Protein AF-A0A2E1ATF4-F1 (afdb_monomer_lite)

Radius of gyration: 20.18 Å; chains: 1; bounding box: 51×30×56 Å

pLDDT: mean 86.56, std 14.74, range [35.69, 98.69]

Sequence (133 aa):
METTNVKNVFLLGASLEVLHQESLEWLDIVEFWKDEVVFFKKLLGKKQPSDEDREMYANLVSTLGDISMELLNELEEDIRQHERLLAKLMKEDKGVSDGEYRESHQRLKNRIEKINSSLKAFKKQLFSFVKSL

Structure (mmCIF, N/CA/C/O backbone):
data_AF-A0A2E1ATF4-F1
#
_entry.id   AF-A0A2E1ATF4-F1
#
loop_
_atom_site.group_PDB
_atom_site.id
_atom_site.type_symbol
_atom_site.label_atom_id
_atom_site.label_alt_id
_atom_site.label_comp_id
_atom_site.label_asym_id
_atom_site.label_entity_id
_atom_site.label_seq_id
_atom_site.pdbx_PDB_ins_code
_atom_site.Cartn_x
_atom_site.Cartn_y
_atom_site.Cartn_z
_atom_site.occupancy
_atom_site.B_iso_or_equiv
_atom_site.auth_seq_id
_atom_site.auth_comp_id
_atom_site.auth_asym_id
_atom_site.auth_atom_id
_atom_site.pdbx_PDB_model_num
ATOM 1 N N . MET A 1 1 ? 27.611 -20.946 -24.507 1.00 35.69 1 MET A N 1
ATOM 2 C CA . MET A 1 1 ? 27.680 -20.537 -23.090 1.00 35.69 1 MET A CA 1
ATOM 3 C C . MET A 1 1 ? 28.190 -19.110 -23.071 1.00 35.69 1 MET A C 1
ATOM 5 O O . MET A 1 1 ? 29.393 -18.905 -23.133 1.00 35.69 1 MET A O 1
ATOM 9 N N . GLU A 1 2 ? 27.286 -18.134 -23.117 1.00 40.88 2 GLU A N 1
ATOM 10 C CA . GLU A 1 2 ? 27.659 -16.729 -22.953 1.00 40.88 2 GLU A CA 1
ATOM 11 C C . GLU A 1 2 ? 27.788 -16.442 -21.463 1.00 40.88 2 GLU A C 1
ATOM 13 O O . GLU A 1 2 ? 26.852 -16.616 -20.687 1.00 40.88 2 GLU A O 1
ATOM 18 N N . THR A 1 3 ? 28.994 -16.070 -21.056 1.00 42.06 3 THR A N 1
ATOM 19 C CA . THR A 1 3 ? 29.287 -15.602 -19.709 1.00 42.06 3 THR A CA 1
ATOM 20 C C . THR A 1 3 ? 28.627 -14.241 -19.527 1.00 42.06 3 THR A C 1
ATOM 22 O O . THR A 1 3 ? 29.164 -13.228 -19.981 1.00 42.06 3 THR A O 1
ATOM 25 N N . THR A 1 4 ? 27.463 -14.203 -18.882 1.00 46.97 4 THR A N 1
ATOM 26 C CA . THR A 1 4 ? 26.828 -12.957 -18.446 1.00 46.97 4 THR A CA 1
ATOM 27 C C . THR A 1 4 ? 27.840 -12.189 -17.598 1.00 46.97 4 THR A C 1
ATOM 29 O O . THR A 1 4 ? 28.304 -12.666 -16.562 1.00 46.97 4 THR A O 1
ATOM 32 N N . ASN A 1 5 ? 28.272 -11.032 -18.096 1.00 49.09 5 ASN A N 1
ATOM 33 C CA . ASN A 1 5 ? 29.345 -10.245 -17.507 1.00 49.09 5 ASN A CA 1
ATOM 34 C C . ASN A 1 5 ? 28.917 -9.739 -16.120 1.00 49.09 5 ASN A C 1
ATOM 36 O O . ASN A 1 5 ? 28.164 -8.773 -16.001 1.00 49.09 5 ASN A O 1
ATOM 40 N N . VAL A 1 6 ? 29.417 -10.399 -15.074 1.00 51.91 6 VAL A N 1
ATOM 41 C CA . VAL A 1 6 ? 29.121 -10.141 -13.653 1.00 51.91 6 VAL A CA 1
ATOM 42 C C . VAL A 1 6 ? 29.341 -8.668 -13.265 1.00 51.91 6 VAL A C 1
ATOM 44 O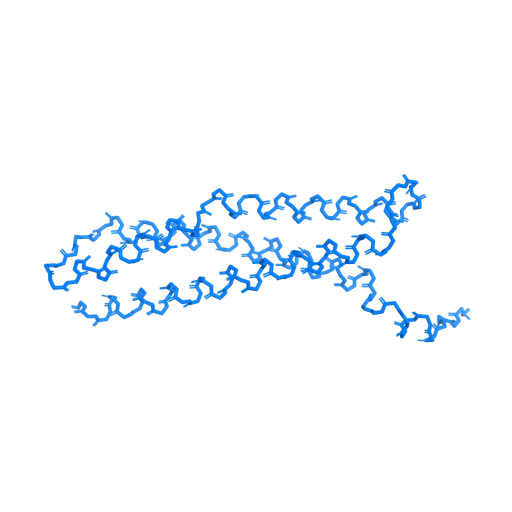 O . VAL A 1 6 ? 28.685 -8.163 -12.357 1.00 51.91 6 VAL A O 1
ATOM 47 N N . LYS A 1 7 ? 30.201 -7.934 -13.990 1.00 42.97 7 LYS A N 1
ATOM 48 C CA . LYS A 1 7 ? 30.430 -6.498 -13.759 1.00 42.97 7 LYS A CA 1
ATOM 49 C C . LYS A 1 7 ? 29.243 -5.612 -14.156 1.00 42.97 7 LYS A C 1
ATOM 51 O O . LYS A 1 7 ? 29.042 -4.591 -13.510 1.00 42.97 7 LYS A O 1
ATOM 56 N N . ASN A 1 8 ? 28.440 -5.994 -15.153 1.00 47.28 8 ASN A N 1
ATOM 57 C CA . ASN A 1 8 ? 27.255 -5.217 -15.547 1.00 47.28 8 ASN A CA 1
ATOM 58 C C . ASN A 1 8 ? 26.107 -5.377 -14.542 1.00 47.28 8 ASN A C 1
ATOM 60 O O . ASN A 1 8 ? 25.416 -4.406 -14.251 1.00 47.28 8 ASN A O 1
ATOM 64 N N . VAL A 1 9 ? 25.957 -6.567 -13.948 1.00 45.97 9 VAL A N 1
ATOM 65 C CA . VAL A 1 9 ? 24.988 -6.819 -12.864 1.00 45.97 9 VAL A CA 1
ATOM 66 C C . VAL A 1 9 ? 25.313 -5.965 -11.633 1.00 45.97 9 VAL A C 1
ATOM 68 O O . VAL A 1 9 ? 24.420 -5.410 -11.007 1.00 45.97 9 VAL A O 1
ATOM 71 N N . PHE A 1 10 ? 26.600 -5.783 -11.324 1.00 47.16 10 PHE A 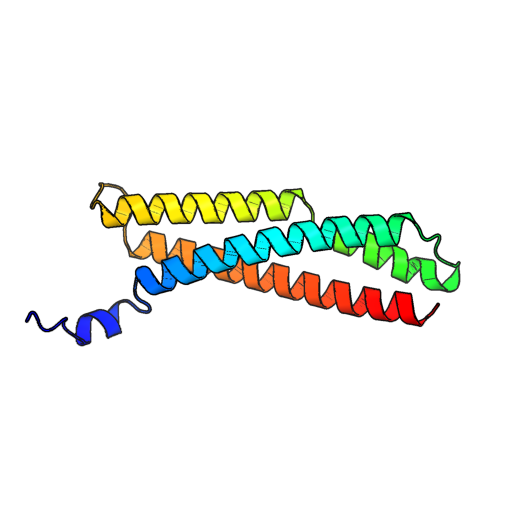N 1
ATOM 72 C CA . PHE A 1 10 ? 27.037 -4.953 -10.197 1.00 47.16 10 PHE A CA 1
ATOM 73 C C . PHE A 1 10 ? 26.870 -3.438 -10.410 1.00 47.16 10 PHE A C 1
ATOM 75 O O . PHE A 1 10 ? 26.842 -2.702 -9.427 1.00 47.16 10 PHE A O 1
ATOM 82 N N . LEU A 1 11 ? 26.761 -2.960 -11.655 1.00 54.56 11 LEU A N 1
ATOM 83 C CA . LEU A 1 11 ? 26.635 -1.528 -11.969 1.00 54.56 11 LEU A CA 1
ATOM 84 C C . LEU A 1 11 ? 25.177 -1.048 -12.086 1.00 54.56 11 LEU A C 1
ATOM 86 O O . LEU A 1 11 ? 24.931 0.143 -11.929 1.00 54.56 11 LEU A O 1
ATOM 90 N N . LEU A 1 12 ? 24.221 -1.951 -12.340 1.00 60.12 12 LEU A N 1
ATOM 91 C CA . LEU A 1 12 ? 22.808 -1.617 -12.592 1.00 60.12 12 LEU A CA 1
ATOM 92 C C . LEU A 1 12 ? 21.888 -1.789 -11.364 1.00 60.12 12 LEU A C 1
ATOM 94 O O . LEU A 1 12 ? 20.726 -1.395 -11.413 1.00 60.12 12 LEU A O 1
ATOM 98 N N . GLY A 1 13 ? 22.378 -2.341 -10.249 1.00 70.12 13 GLY A N 1
ATOM 99 C CA . GLY A 1 13 ? 21.527 -2.729 -9.114 1.00 70.12 13 GLY A CA 1
ATOM 100 C C . GLY A 1 13 ? 20.790 -4.052 -9.375 1.00 70.12 13 GLY A C 1
ATOM 101 O O . GLY A 1 13 ? 21.291 -4.904 -10.103 1.00 70.12 13 GLY A O 1
ATOM 102 N N . ALA A 1 14 ? 19.614 -4.265 -8.769 1.00 82.88 14 ALA A N 1
ATOM 103 C CA . ALA A 1 14 ? 18.829 -5.494 -8.974 1.00 82.88 14 ALA A CA 1
ATOM 104 C C . ALA A 1 14 ? 18.450 -5.702 -10.458 1.00 82.88 14 ALA A C 1
ATOM 106 O O . ALA A 1 14 ? 18.247 -4.732 -11.194 1.00 82.88 14 ALA A O 1
ATOM 107 N N . SER A 1 15 ? 18.345 -6.953 -10.922 1.00 89.50 15 SER A N 1
ATOM 108 C CA . SER A 1 15 ? 17.921 -7.237 -12.302 1.00 89.50 15 SER A CA 1
ATOM 109 C C . SER A 1 15 ? 16.461 -6.828 -12.532 1.00 89.50 15 SER A C 1
ATOM 111 O O . SER A 1 15 ? 15.669 -6.804 -11.593 1.00 89.50 15 SER A O 1
ATOM 113 N N . LEU A 1 16 ? 16.086 -6.538 -13.785 1.00 90.12 16 LEU A N 1
ATOM 114 C CA . LEU A 1 16 ? 14.693 -6.218 -14.135 1.00 90.12 16 LEU A CA 1
ATOM 115 C C . LEU A 1 16 ? 13.716 -7.336 -13.743 1.00 90.12 16 LEU A C 1
ATOM 117 O O . LEU A 1 16 ? 12.591 -7.048 -13.369 1.00 90.12 16 LEU A O 1
ATOM 121 N N . GLU A 1 17 ? 14.156 -8.594 -13.770 1.00 90.88 17 GLU A N 1
ATOM 122 C CA . GLU A 1 17 ? 13.352 -9.740 -13.335 1.00 90.88 17 GLU A CA 1
ATOM 123 C C . GLU A 1 17 ? 13.097 -9.747 -11.821 1.00 90.88 17 GLU A C 1
ATOM 125 O O . GLU A 1 17 ? 11.994 -10.059 -11.385 1.00 90.88 17 GLU A O 1
ATOM 130 N N . VAL A 1 18 ? 14.078 -9.334 -11.011 1.00 93.75 18 VAL A N 1
ATOM 131 C CA . VAL A 1 18 ? 13.870 -9.159 -9.564 1.00 93.75 18 VAL A CA 1
ATOM 132 C C . VAL A 1 18 ? 12.882 -8.024 -9.298 1.00 93.75 18 VAL A C 1
ATOM 134 O O . VAL A 1 18 ? 11.994 -8.178 -8.467 1.00 93.75 18 VAL A O 1
ATOM 137 N N . LEU A 1 19 ? 13.005 -6.908 -10.023 1.00 95.00 19 LEU A N 1
ATOM 138 C CA . LEU A 1 19 ? 12.083 -5.775 -9.889 1.00 95.00 19 LEU A CA 1
ATOM 139 C C . LEU A 1 19 ? 10.660 -6.135 -10.348 1.00 95.00 19 LEU A C 1
ATOM 141 O O . LEU A 1 19 ? 9.696 -5.752 -9.697 1.00 95.00 19 LEU A O 1
ATOM 145 N N . HIS A 1 20 ? 10.531 -6.916 -11.421 1.00 95.69 20 HIS A N 1
ATOM 146 C CA . HIS A 1 20 ? 9.260 -7.476 -11.881 1.00 95.69 20 HIS A CA 1
ATOM 147 C C . HIS A 1 20 ? 8.602 -8.361 -10.820 1.00 95.69 20 HIS A C 1
ATOM 149 O O . HIS A 1 20 ? 7.414 -8.245 -10.538 1.00 95.69 20 HIS A O 1
ATOM 155 N N . GLN A 1 21 ? 9.373 -9.257 -10.205 1.00 97.25 21 GLN A N 1
ATOM 156 C CA . GLN A 1 21 ? 8.830 -10.129 -9.173 1.00 97.25 21 GLN A CA 1
ATOM 157 C C . GLN A 1 21 ? 8.357 -9.322 -7.953 1.00 97.25 21 GLN A C 1
ATOM 159 O O . GLN A 1 21 ? 7.282 -9.590 -7.422 1.00 97.25 21 GLN A O 1
ATOM 164 N N . GLU A 1 22 ? 9.115 -8.298 -7.553 1.00 97.88 22 GLU A N 1
ATOM 165 C CA . GLU A 1 22 ? 8.755 -7.415 -6.437 1.00 97.88 22 GLU A CA 1
ATOM 166 C C . GLU A 1 22 ? 7.456 -6.629 -6.716 1.00 97.88 22 GLU A C 1
ATOM 168 O O . GLU A 1 22 ? 6.601 -6.510 -5.837 1.00 97.88 22 GLU A O 1
ATOM 173 N N . SER A 1 23 ? 7.244 -6.137 -7.941 1.00 97.81 23 SER A N 1
ATOM 174 C CA . SER A 1 23 ? 6.009 -5.427 -8.302 1.00 97.81 23 SER A CA 1
ATOM 175 C C . SER A 1 23 ? 4.784 -6.344 -8.380 1.00 97.81 23 SER A C 1
ATOM 177 O O . SER A 1 23 ? 3.689 -5.910 -8.013 1.00 97.81 23 SER A O 1
ATOM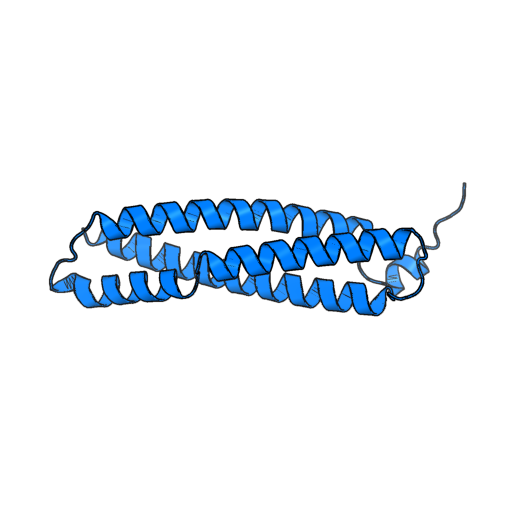 179 N N . LEU A 1 24 ? 4.944 -7.607 -8.788 1.00 98.00 24 LEU A N 1
ATOM 180 C CA . LEU A 1 24 ? 3.871 -8.605 -8.708 1.00 98.00 24 LEU A CA 1
ATOM 181 C C . LEU A 1 24 ? 3.482 -8.895 -7.255 1.00 98.00 24 LEU A C 1
ATOM 183 O O . LEU A 1 24 ? 2.297 -8.883 -6.928 1.00 98.00 24 LEU A O 1
ATOM 187 N N . GLU A 1 25 ? 4.462 -9.064 -6.367 1.00 98.38 25 GLU A N 1
ATOM 188 C CA . GLU A 1 25 ? 4.203 -9.237 -4.932 1.00 98.38 25 GLU A CA 1
ATOM 189 C C . GLU A 1 25 ? 3.461 -8.032 -4.338 1.00 98.38 25 GLU A C 1
ATOM 191 O O . GLU A 1 25 ? 2.587 -8.187 -3.482 1.00 98.38 25 GLU A O 1
ATOM 196 N N . TRP A 1 26 ? 3.761 -6.814 -4.798 1.00 98.69 26 TRP A N 1
ATOM 197 C CA . TRP A 1 26 ? 3.028 -5.628 -4.362 1.00 98.69 26 TRP A CA 1
ATOM 198 C C . TRP A 1 26 ? 1.559 -5.639 -4.784 1.00 98.69 26 TRP A C 1
ATOM 200 O O . TRP A 1 26 ? 0.735 -5.142 -4.018 1.00 98.69 26 TRP A O 1
ATOM 210 N N . LEU A 1 27 ? 1.209 -6.197 -5.948 1.00 98.56 27 LEU A N 1
ATOM 211 C CA . LEU A 1 27 ? -0.196 -6.331 -6.354 1.00 98.56 27 LEU A CA 1
ATOM 212 C C . LEU A 1 27 ? -0.960 -7.241 -5.388 1.00 98.56 27 LEU A C 1
ATOM 214 O O . LEU A 1 27 ? -2.020 -6.842 -4.905 1.00 98.56 27 LEU A O 1
ATOM 218 N N . ASP A 1 28 ? -0.385 -8.392 -5.039 1.00 98.31 28 ASP A N 1
ATOM 219 C CA . ASP A 1 28 ? -0.983 -9.336 -4.086 1.00 98.31 28 ASP A CA 1
ATOM 220 C C . ASP A 1 28 ? -1.141 -8.699 -2.693 1.00 98.31 28 ASP A C 1
ATOM 222 O O . ASP A 1 28 ? -2.177 -8.819 -2.032 1.00 98.31 28 ASP A O 1
ATOM 226 N N . ILE A 1 29 ? -0.120 -7.964 -2.243 1.00 98.00 29 ILE A N 1
ATOM 227 C CA . ILE A 1 29 ? -0.150 -7.244 -0.964 1.00 98.00 29 ILE A CA 1
ATOM 228 C C . ILE A 1 29 ? -1.233 -6.161 -0.968 1.00 98.00 29 ILE A C 1
ATOM 230 O O . ILE A 1 29 ? -1.951 -6.003 0.024 1.00 98.00 29 ILE A O 1
ATOM 234 N N . VAL A 1 30 ? -1.354 -5.402 -2.059 1.00 98.38 30 VAL A N 1
ATOM 235 C CA . VAL A 1 30 ? -2.368 -4.354 -2.185 1.00 98.38 30 VAL A CA 1
ATOM 236 C C . VAL A 1 30 ? -3.762 -4.964 -2.181 1.00 98.38 30 VAL A C 1
ATOM 238 O O . VAL A 1 30 ? -4.607 -4.461 -1.445 1.00 98.38 30 VAL A O 1
ATOM 241 N N . GLU A 1 31 ? -4.006 -6.049 -2.916 1.00 97.94 31 GLU A N 1
ATOM 242 C CA . GLU A 1 31 ? -5.284 -6.770 -2.882 1.00 97.94 31 GLU A CA 1
ATOM 243 C C . GLU A 1 31 ? -5.645 -7.192 -1.452 1.00 97.94 31 GLU A C 1
ATOM 245 O O . GLU A 1 31 ? -6.727 -6.866 -0.957 1.00 97.94 31 GLU A O 1
ATOM 250 N N . PHE A 1 32 ? -4.694 -7.784 -0.729 1.00 97.94 32 PHE A N 1
ATOM 251 C CA . PHE A 1 32 ? -4.895 -8.155 0.668 1.00 97.94 32 PHE A CA 1
ATOM 252 C C . PHE A 1 32 ? -5.233 -6.951 1.564 1.00 97.94 32 PHE A C 1
ATOM 254 O O . PHE A 1 32 ? -6.122 -7.022 2.417 1.00 97.94 32 PHE A O 1
ATOM 261 N N . TRP A 1 33 ? -4.572 -5.807 1.373 1.00 98.00 33 TRP A N 1
ATOM 262 C CA . TRP A 1 33 ? -4.884 -4.591 2.131 1.00 98.00 33 TRP A CA 1
ATOM 263 C C . TRP A 1 33 ? -6.288 -4.056 1.858 1.00 98.00 33 TRP A C 1
ATOM 265 O O . TRP A 1 33 ? -6.910 -3.493 2.762 1.00 98.00 33 TRP A O 1
ATOM 275 N N . LYS A 1 34 ? -6.815 -4.235 0.645 1.00 97.56 34 LYS A N 1
ATOM 276 C CA . LYS A 1 34 ? -8.192 -3.840 0.312 1.00 97.56 34 LYS A CA 1
ATOM 277 C C . LYS A 1 34 ? -9.194 -4.656 1.117 1.00 97.56 34 LYS A C 1
ATOM 279 O O . LYS A 1 34 ? -10.103 -4.078 1.724 1.00 97.56 34 LYS A O 1
ATOM 284 N N . ASP A 1 35 ? -8.975 -5.963 1.201 1.00 97.38 35 ASP A N 1
ATOM 285 C CA . ASP A 1 35 ? -9.776 -6.854 2.037 1.00 97.38 35 ASP A CA 1
ATOM 286 C C . ASP A 1 35 ? -9.691 -6.468 3.518 1.00 97.38 35 ASP A C 1
ATOM 288 O O . ASP A 1 35 ? -10.723 -6.363 4.194 1.00 97.38 35 ASP A O 1
ATOM 292 N N . GLU A 1 36 ? -8.485 -6.170 4.018 1.00 95.69 36 GLU A N 1
ATOM 293 C CA . GLU A 1 36 ? -8.281 -5.686 5.387 1.00 95.69 36 GLU A CA 1
ATOM 294 C C . GLU A 1 36 ? -9.073 -4.393 5.653 1.00 95.69 36 GLU A C 1
ATOM 296 O O . GLU A 1 36 ? -9.799 -4.308 6.646 1.00 95.69 36 GLU A O 1
ATOM 301 N N . VAL A 1 37 ? -9.008 -3.398 4.762 1.00 94.75 37 VAL A N 1
ATOM 302 C CA . VAL A 1 37 ? -9.738 -2.128 4.920 1.00 94.75 37 VAL A CA 1
ATOM 303 C C . VAL A 1 37 ? -11.250 -2.353 4.950 1.00 94.75 37 VAL A C 1
ATOM 305 O O . VAL A 1 37 ? -11.942 -1.779 5.799 1.00 94.75 37 VAL A O 1
ATOM 308 N N . VAL A 1 38 ? -11.788 -3.202 4.071 1.00 94.19 38 VAL A N 1
ATOM 309 C CA . VAL A 1 38 ? -13.218 -3.555 4.074 1.00 94.19 38 VAL A CA 1
ATOM 310 C C . VAL A 1 38 ? -13.603 -4.245 5.381 1.00 94.19 38 VAL A C 1
ATOM 312 O O . VAL A 1 38 ? -14.643 -3.922 5.971 1.00 94.19 38 VAL A O 1
ATOM 315 N N . PHE A 1 39 ? -12.776 -5.174 5.858 1.00 93.75 39 PHE A N 1
ATOM 316 C CA . PHE A 1 39 ? -12.985 -5.856 7.130 1.00 93.75 39 PHE A CA 1
ATOM 317 C C . PHE A 1 39 ? -12.992 -4.869 8.305 1.00 93.75 39 PHE A C 1
ATOM 319 O O . PHE A 1 39 ? -13.935 -4.873 9.101 1.00 93.75 39 PHE A O 1
ATOM 326 N N . PHE A 1 40 ? -12.011 -3.971 8.389 1.00 92.25 40 PHE A N 1
ATOM 327 C CA . PHE A 1 40 ? -11.913 -2.992 9.472 1.00 92.25 40 PHE A CA 1
ATOM 328 C C . PHE A 1 40 ? -13.069 -1.993 9.467 1.00 92.25 40 PHE A C 1
ATOM 330 O O . PHE A 1 40 ? -13.626 -1.708 10.528 1.00 92.25 40 PHE A O 1
ATOM 337 N N . LYS A 1 41 ? -13.511 -1.528 8.292 1.00 90.38 41 LYS A N 1
ATOM 338 C CA . LYS A 1 41 ? -14.694 -0.657 8.178 1.00 90.38 41 LYS A CA 1
ATOM 339 C C . LYS A 1 41 ? -15.943 -1.344 8.721 1.00 90.38 41 LYS A C 1
ATOM 341 O O . LYS A 1 41 ? -16.697 -0.742 9.484 1.00 90.38 41 LYS A O 1
ATOM 346 N N . LYS A 1 42 ? -16.144 -2.621 8.377 1.00 90.81 42 LYS A N 1
ATOM 347 C CA . LYS A 1 42 ? -17.254 -3.428 8.910 1.00 90.81 42 LYS A CA 1
ATOM 348 C C . LYS A 1 42 ? -17.131 -3.646 10.418 1.00 90.81 42 LYS A C 1
ATOM 350 O O . LYS A 1 42 ? -18.148 -3.643 11.106 1.00 90.81 42 LYS A O 1
ATOM 355 N N . LEU A 1 43 ? -15.918 -3.856 10.929 1.00 89.19 43 LEU A N 1
ATOM 356 C CA . LEU A 1 43 ? -15.672 -4.065 12.355 1.00 89.19 43 LEU A CA 1
ATOM 357 C C . LEU A 1 43 ? -15.990 -2.808 13.175 1.00 89.19 43 LEU A C 1
ATOM 359 O O . LEU A 1 43 ? -16.680 -2.916 14.187 1.00 89.19 43 LEU A O 1
ATOM 363 N N . LEU A 1 44 ? -15.528 -1.638 12.726 1.00 86.88 44 LEU A N 1
ATOM 364 C CA . LEU A 1 44 ? -15.794 -0.361 13.392 1.00 86.88 44 LEU A CA 1
ATOM 365 C C . LEU A 1 44 ? -17.272 0.031 13.278 1.00 86.88 44 LEU A C 1
ATOM 367 O O . LEU A 1 44 ? -17.884 0.370 14.281 1.00 86.88 44 LEU A O 1
ATOM 371 N N . GLY A 1 45 ? -17.893 -0.132 12.104 1.00 83.62 45 GLY A N 1
ATOM 372 C CA . GLY A 1 45 ? -19.301 0.231 11.888 1.00 83.62 45 GLY A CA 1
ATOM 373 C C . GLY A 1 45 ? -20.323 -0.581 12.697 1.00 83.62 45 GLY A C 1
ATOM 374 O O . GLY A 1 45 ? -21.468 -0.160 12.830 1.00 83.62 45 GLY A O 1
ATOM 375 N N . LYS A 1 46 ? -19.936 -1.738 13.248 1.00 80.56 46 LYS A N 1
ATOM 376 C CA . LYS A 1 46 ? -20.795 -2.558 14.122 1.00 80.56 46 LYS A CA 1
ATOM 377 C C . LYS A 1 46 ? -20.731 -2.158 15.596 1.00 80.56 46 LYS A C 1
ATOM 379 O O . LYS A 1 46 ? -21.522 -2.675 16.381 1.00 80.56 46 LYS A O 1
ATOM 384 N N . LYS A 1 47 ? -19.782 -1.308 15.990 1.00 72.81 47 LYS A N 1
ATOM 385 C CA . LYS A 1 47 ? -19.524 -0.985 17.394 1.00 72.81 47 LYS A CA 1
ATOM 386 C C . LYS A 1 47 ? -19.878 0.468 17.673 1.00 72.81 47 LYS A C 1
ATOM 388 O O . LYS A 1 47 ? -19.435 1.361 16.961 1.00 72.81 47 LYS A O 1
ATOM 393 N N . GLN A 1 48 ? -20.647 0.700 18.733 1.00 75.50 48 GLN A N 1
ATOM 394 C CA . GLN A 1 48 ? -20.735 2.030 19.325 1.00 75.50 48 GLN A CA 1
ATOM 395 C C . GLN A 1 48 ? -19.644 2.142 20.392 1.00 75.50 48 GLN A C 1
ATOM 397 O O . GLN A 1 48 ? -19.574 1.258 21.249 1.00 75.50 48 GLN A O 1
ATOM 402 N N . PRO A 1 49 ? -18.762 3.152 20.321 1.00 79.56 49 PRO A N 1
ATOM 403 C CA . PRO A 1 49 ? -17.765 3.355 21.361 1.00 79.56 49 PRO A CA 1
ATOM 404 C C . PRO A 1 49 ? -18.446 3.759 22.673 1.00 79.56 49 PRO A C 1
ATOM 406 O O . PRO A 1 49 ? -19.469 4.447 22.657 1.00 79.56 49 PRO A O 1
ATOM 409 N N . SER A 1 50 ? -17.861 3.343 23.797 1.00 79.88 50 SER A N 1
ATOM 410 C CA . SER A 1 50 ? -18.170 3.932 25.100 1.00 79.88 50 SER A CA 1
ATOM 411 C C . SER A 1 50 ? -17.741 5.409 25.119 1.00 79.88 50 SER A C 1
ATOM 413 O O . SER A 1 50 ? -16.970 5.850 24.260 1.00 79.88 50 SER A O 1
ATOM 415 N N . ASP A 1 51 ? -18.208 6.186 26.100 1.00 81.38 51 ASP A N 1
ATOM 416 C CA . ASP A 1 51 ? -17.733 7.566 26.270 1.00 81.38 51 ASP A CA 1
ATOM 417 C C . ASP A 1 51 ? -16.218 7.620 26.547 1.00 81.38 51 ASP A C 1
ATOM 419 O O . ASP A 1 51 ? -15.543 8.535 26.076 1.00 81.38 51 ASP A O 1
ATOM 423 N N . GLU A 1 52 ? -15.680 6.611 27.240 1.00 81.94 52 GLU A N 1
ATOM 424 C CA . GLU A 1 52 ? -14.255 6.489 27.576 1.00 81.94 52 GLU A CA 1
ATOM 425 C C . GLU A 1 52 ? -13.389 6.174 26.343 1.00 81.94 52 GLU A C 1
ATOM 427 O O . GLU A 1 52 ? -12.287 6.703 26.212 1.00 81.94 52 GLU A O 1
ATOM 432 N N . ASP A 1 53 ? -13.900 5.391 25.385 1.00 83.44 53 ASP A N 1
ATOM 433 C CA . ASP A 1 53 ? -13.156 5.003 24.177 1.00 83.44 53 ASP A CA 1
ATOM 434 C C . ASP A 1 53 ? -13.405 5.925 22.968 1.00 83.44 53 ASP A C 1
ATOM 436 O O . ASP A 1 53 ? -12.905 5.675 21.863 1.00 83.44 53 ASP A O 1
ATOM 440 N N . ARG A 1 54 ? -14.201 6.988 23.128 1.00 86.06 54 ARG A N 1
ATOM 441 C CA . ARG A 1 54 ? -14.687 7.817 22.012 1.00 86.06 54 ARG A CA 1
ATOM 442 C C . ARG A 1 54 ? -13.563 8.462 21.202 1.00 86.06 54 ARG A C 1
ATOM 444 O O . ARG A 1 54 ? -13.630 8.482 19.971 1.00 86.06 54 ARG A O 1
ATOM 451 N N . GLU A 1 55 ? -12.538 8.974 21.878 1.00 88.00 55 GLU A N 1
ATOM 452 C CA . GLU A 1 55 ? -11.368 9.582 21.231 1.00 88.00 55 GLU A CA 1
ATOM 453 C C . GLU A 1 55 ? -10.571 8.536 20.443 1.00 88.00 55 GLU A C 1
ATOM 455 O O . GLU A 1 55 ? -10.239 8.736 19.273 1.00 88.00 55 GLU A O 1
ATOM 460 N N . MET A 1 56 ? -10.333 7.374 21.051 1.00 86.50 56 MET A N 1
ATOM 461 C CA . MET A 1 56 ? -9.621 6.271 20.414 1.00 86.50 56 MET A CA 1
ATOM 462 C C . MET A 1 56 ? -10.361 5.755 19.175 1.00 86.50 56 MET A C 1
ATOM 464 O O . MET A 1 56 ? -9.747 5.519 18.133 1.00 86.50 56 MET A O 1
ATOM 468 N N . TYR A 1 57 ? -11.686 5.633 19.258 1.00 89.44 57 TYR A N 1
ATOM 469 C CA . TYR A 1 57 ? -12.527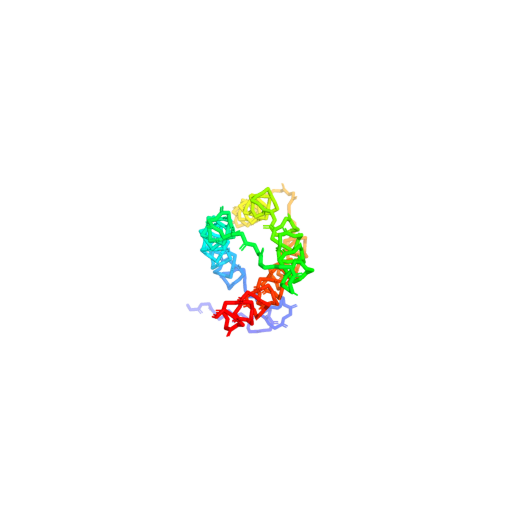 5.258 18.127 1.00 89.44 57 TYR A CA 1
ATOM 470 C C . TYR A 1 57 ? -12.470 6.293 16.996 1.00 89.44 57 TYR A C 1
ATOM 472 O O . TYR A 1 57 ? -12.323 5.919 15.832 1.00 89.44 57 TYR A O 1
ATOM 480 N N . ALA A 1 58 ? -12.534 7.589 17.315 1.00 88.44 58 ALA A N 1
ATOM 481 C CA . ALA A 1 58 ? -12.406 8.650 16.316 1.00 88.44 58 ALA A CA 1
ATOM 482 C C . ALA A 1 58 ? -11.046 8.592 15.598 1.00 88.44 58 ALA A C 1
ATOM 484 O O . ALA A 1 58 ? -10.998 8.672 14.368 1.00 88.44 58 ALA A O 1
ATOM 485 N N . ASN A 1 59 ? -9.961 8.355 16.343 1.00 89.62 59 ASN A N 1
ATOM 486 C CA . ASN A 1 59 ? -8.621 8.175 15.780 1.00 89.62 59 ASN A CA 1
ATOM 487 C C . ASN A 1 59 ? -8.546 6.958 14.842 1.00 89.62 59 ASN A C 1
ATOM 489 O O . ASN A 1 59 ? -7.950 7.047 13.765 1.00 89.62 59 ASN A O 1
ATOM 493 N N . LEU A 1 60 ? -9.197 5.843 15.194 1.00 90.88 60 LEU A N 1
ATOM 494 C CA . LEU A 1 60 ? -9.283 4.661 14.329 1.00 90.88 60 LEU A CA 1
ATOM 495 C C . LEU A 1 60 ? -10.037 4.953 13.031 1.00 90.88 60 LEU A C 1
ATOM 497 O O . LEU A 1 60 ? -9.557 4.599 11.954 1.00 90.88 60 LEU A O 1
ATOM 501 N N . VAL A 1 61 ? -11.193 5.615 13.116 1.00 89.38 61 VAL A N 1
ATOM 502 C CA . VAL A 1 61 ? -11.987 5.980 11.933 1.00 89.38 61 VAL A CA 1
ATOM 503 C C . VAL A 1 61 ? -11.208 6.932 11.026 1.00 89.38 61 VAL A C 1
ATOM 505 O O . VAL A 1 61 ? -11.176 6.706 9.818 1.00 89.38 61 VAL A O 1
ATOM 508 N N . SER A 1 62 ? -10.537 7.942 11.589 1.00 88.88 62 SER A N 1
ATOM 509 C CA . SER A 1 62 ? -9.699 8.875 10.825 1.00 88.88 62 SER A CA 1
ATOM 510 C C . SER A 1 62 ? -8.546 8.155 10.126 1.00 88.88 62 SER A C 1
ATOM 512 O O . SER A 1 62 ? -8.398 8.271 8.914 1.00 88.88 62 SER A O 1
ATOM 514 N N . THR A 1 63 ? -7.782 7.339 10.859 1.00 86.88 63 THR A N 1
ATOM 515 C CA . THR A 1 63 ? -6.629 6.605 10.306 1.00 86.88 63 THR A CA 1
ATOM 516 C C . THR A 1 63 ? -7.049 5.650 9.184 1.00 86.88 63 THR A C 1
ATOM 518 O O . THR A 1 63 ? -6.354 5.506 8.179 1.00 86.88 63 THR A O 1
ATOM 521 N N . LEU A 1 64 ? -8.200 4.985 9.328 1.00 88.50 64 LEU A N 1
ATOM 522 C CA . LEU A 1 64 ? -8.748 4.118 8.284 1.00 88.50 64 LEU A CA 1
ATOM 523 C C . LEU A 1 64 ? -9.315 4.914 7.097 1.00 88.50 64 LEU A C 1
ATOM 525 O O . LEU A 1 64 ? -9.384 4.395 5.985 1.00 88.50 64 LEU A O 1
ATOM 529 N N . GLY A 1 65 ? -9.731 6.159 7.328 1.00 84.62 65 GLY A N 1
ATOM 530 C CA . GLY A 1 65 ? -10.062 7.124 6.284 1.00 84.62 65 GLY A CA 1
ATOM 531 C C . GLY A 1 65 ? -8.840 7.505 5.452 1.00 84.62 65 GLY A C 1
ATOM 532 O O . GLY A 1 65 ? -8.943 7.518 4.229 1.00 84.62 65 GLY A O 1
ATOM 533 N N . ASP A 1 66 ? -7.687 7.720 6.092 1.00 85.75 66 ASP A N 1
ATOM 534 C CA . ASP A 1 66 ? -6.418 8.014 5.410 1.00 85.75 66 ASP A CA 1
ATOM 535 C C . ASP A 1 66 ? -5.919 6.821 4.581 1.00 85.75 66 ASP A C 1
ATOM 537 O O . ASP A 1 66 ? -5.372 6.993 3.491 1.00 85.75 66 ASP A O 1
ATOM 541 N N . ILE A 1 67 ? -6.144 5.593 5.062 1.00 88.19 67 ILE A N 1
ATOM 542 C CA . ILE A 1 67 ? -5.887 4.351 4.314 1.00 88.19 67 ILE A CA 1
ATOM 543 C C . ILE A 1 67 ? -7.140 3.993 3.506 1.00 88.19 67 ILE A C 1
ATOM 545 O O . ILE A 1 67 ? -7.821 2.987 3.730 1.00 88.19 67 ILE A O 1
ATOM 549 N N . SER A 1 68 ? -7.488 4.892 2.589 1.00 88.38 68 SER A N 1
ATOM 550 C CA . SER A 1 68 ? -8.731 4.809 1.836 1.00 88.38 68 SER A CA 1
ATOM 551 C C . SER A 1 68 ? -8.688 3.712 0.767 1.00 88.38 68 SER A C 1
ATOM 553 O O . SER A 1 68 ? -7.644 3.310 0.256 1.00 88.38 68 SER A O 1
ATOM 555 N N . MET A 1 69 ? -9.880 3.252 0.385 1.00 93.56 69 MET A N 1
ATOM 556 C CA . MET A 1 69 ? -10.052 2.340 -0.748 1.00 93.56 69 MET A CA 1
ATOM 557 C C . MET A 1 69 ? -9.556 2.98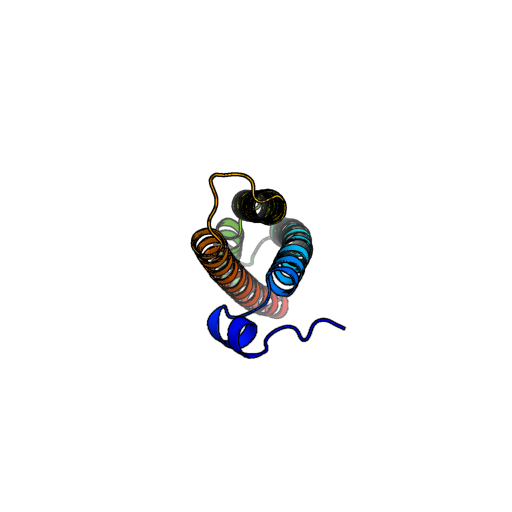2 -2.055 1.00 93.56 69 MET A C 1
ATOM 559 O O . MET A 1 69 ? -8.989 2.314 -2.910 1.00 93.56 69 MET A O 1
ATOM 563 N N . GLU A 1 70 ? -9.742 4.295 -2.185 1.00 93.75 70 GLU A N 1
ATOM 564 C CA . GLU A 1 70 ? -9.279 5.090 -3.320 1.00 93.75 70 GLU A CA 1
ATOM 565 C C . GLU A 1 70 ? -7.749 5.108 -3.411 1.00 93.75 70 GLU A C 1
ATOM 567 O O . GLU A 1 70 ? -7.212 4.777 -4.463 1.00 93.75 70 GLU A O 1
ATOM 572 N N . LEU A 1 71 ? -7.052 5.352 -2.296 1.00 94.75 71 LEU A N 1
ATOM 573 C CA . LEU A 1 71 ? -5.589 5.334 -2.229 1.00 94.75 71 LEU A CA 1
ATOM 574 C C . LEU A 1 71 ? -5.013 3.974 -2.649 1.00 94.75 71 LEU A C 1
ATOM 576 O O . LEU A 1 71 ? -4.018 3.908 -3.370 1.00 94.75 71 LEU A O 1
ATOM 580 N N . LEU A 1 72 ? -5.631 2.879 -2.201 1.00 97.12 72 LEU A N 1
ATOM 581 C CA . LEU A 1 72 ? -5.199 1.529 -2.571 1.00 97.12 72 LEU A CA 1
ATOM 582 C C . LEU A 1 72 ? -5.506 1.201 -4.041 1.00 97.12 72 LEU A C 1
ATOM 584 O O . LEU A 1 72 ? -4.752 0.463 -4.669 1.00 97.12 72 LEU A O 1
ATOM 588 N N . ASN A 1 73 ? -6.598 1.728 -4.602 1.00 97.62 73 ASN A N 1
ATOM 589 C CA . ASN A 1 73 ? -6.904 1.590 -6.029 1.00 97.62 73 ASN A CA 1
ATOM 590 C C . ASN A 1 73 ? -5.910 2.366 -6.899 1.00 97.62 73 ASN A C 1
ATOM 592 O O . ASN A 1 73 ? -5.441 1.829 -7.898 1.00 97.62 73 ASN A O 1
ATOM 596 N N . GLU A 1 74 ? -5.567 3.591 -6.503 1.00 97.31 74 GLU A N 1
ATOM 597 C CA . GLU A 1 74 ? -4.554 4.406 -7.176 1.00 97.31 74 GLU A CA 1
ATOM 598 C C . GLU A 1 74 ? -3.190 3.708 -7.157 1.00 97.31 74 GLU A C 1
ATOM 600 O O . GLU A 1 74 ? -2.563 3.549 -8.201 1.00 97.31 74 GLU A O 1
ATOM 605 N N . LEU A 1 75 ? -2.762 3.206 -5.991 1.00 98.00 75 LEU A N 1
ATOM 606 C CA . LEU A 1 75 ? -1.501 2.474 -5.873 1.00 98.00 75 LEU A CA 1
ATOM 607 C C . LEU A 1 75 ? -1.472 1.223 -6.762 1.00 98.00 75 LEU A C 1
ATOM 609 O O . LEU A 1 75 ? -0.457 0.969 -7.406 1.00 98.00 75 LEU A O 1
ATOM 613 N N . GLU A 1 76 ? -2.562 0.452 -6.817 1.00 98.44 76 GLU A N 1
ATOM 614 C CA . GLU A 1 76 ? -2.644 -0.715 -7.702 1.00 98.44 76 GLU A CA 1
ATOM 615 C C . GLU A 1 76 ? -2.490 -0.318 -9.175 1.00 98.44 76 GLU A C 1
ATOM 617 O O . GLU A 1 76 ? -1.710 -0.937 -9.900 1.00 98.44 76 GLU A O 1
ATOM 622 N N . GLU A 1 77 ? -3.202 0.717 -9.630 1.00 98.38 77 GLU A N 1
ATOM 623 C CA . GLU A 1 77 ? -3.110 1.154 -11.026 1.00 98.38 77 GLU A CA 1
ATOM 624 C C . GLU A 1 77 ? -1.717 1.705 -11.352 1.00 98.38 77 GLU A C 1
ATOM 626 O O . GLU A 1 77 ? -1.205 1.445 -12.440 1.00 98.38 77 GLU A O 1
ATOM 631 N N . ASP A 1 78 ? -1.053 2.380 -10.415 1.00 98.19 78 ASP A N 1
ATOM 632 C CA . ASP A 1 78 ? 0.328 2.830 -10.600 1.00 98.19 78 ASP A CA 1
ATOM 633 C C . ASP A 1 78 ? 1.312 1.657 -10.732 1.00 98.19 78 ASP A C 1
ATOM 635 O O . ASP A 1 78 ? 2.214 1.700 -11.574 1.00 98.19 78 ASP A O 1
ATOM 639 N N . ILE A 1 79 ? 1.121 0.577 -9.965 1.00 98.44 79 ILE A N 1
ATOM 640 C CA . ILE A 1 79 ? 1.914 -0.654 -10.112 1.00 98.44 79 ILE A CA 1
ATOM 641 C C . ILE A 1 79 ? 1.629 -1.308 -11.471 1.00 98.44 79 ILE A C 1
ATOM 643 O O . ILE A 1 79 ? 2.555 -1.681 -12.190 1.00 98.44 79 ILE A O 1
ATOM 647 N N . ARG A 1 80 ? 0.362 -1.389 -11.895 1.00 98.25 80 ARG A N 1
ATOM 648 C CA . ARG A 1 80 ? 0.002 -1.927 -13.221 1.00 98.25 80 ARG A CA 1
ATOM 649 C C . ARG A 1 80 ? 0.597 -1.096 -14.356 1.00 98.25 80 ARG A C 1
ATOM 651 O O . ARG A 1 80 ? 1.046 -1.654 -15.357 1.00 98.25 80 ARG A O 1
ATOM 658 N N . GLN A 1 81 ? 0.616 0.228 -14.226 1.00 96.69 81 GLN A N 1
ATOM 659 C CA . GLN A 1 81 ? 1.278 1.112 -15.184 1.00 96.69 81 GLN A CA 1
ATOM 660 C C . GLN A 1 81 ? 2.789 0.869 -15.216 1.00 96.69 81 GLN A C 1
ATOM 662 O O . GLN A 1 81 ? 3.357 0.788 -16.304 1.00 96.69 81 GLN A O 1
ATOM 667 N N . HIS A 1 82 ? 3.422 0.686 -14.059 1.00 96.19 82 HIS A N 1
ATOM 668 C CA . HIS A 1 82 ? 4.837 0.337 -13.955 1.00 96.19 82 HIS A CA 1
ATOM 669 C C . HIS A 1 82 ? 5.173 -0.979 -14.677 1.00 96.19 82 HIS A C 1
ATOM 671 O O . HIS A 1 82 ? 6.122 -1.023 -15.460 1.00 96.19 82 HIS A O 1
ATOM 677 N N . GLU A 1 83 ? 4.328 -2.001 -14.555 1.00 96.44 83 GLU A N 1
ATOM 678 C CA . GLU A 1 83 ? 4.488 -3.261 -15.296 1.00 96.44 83 GLU A CA 1
ATOM 679 C C . GLU A 1 83 ? 4.312 -3.099 -16.810 1.00 96.44 83 GLU A C 1
ATOM 681 O O . GLU A 1 83 ? 5.046 -3.688 -17.611 1.00 96.44 83 GLU A O 1
ATOM 686 N N . ARG A 1 84 ? 3.391 -2.231 -17.244 1.00 94.19 84 ARG A N 1
ATOM 687 C CA . ARG A 1 84 ? 3.270 -1.875 -18.668 1.00 94.19 84 ARG A CA 1
ATOM 688 C C . ARG A 1 84 ? 4.529 -1.165 -19.181 1.00 94.19 84 ARG A C 1
ATOM 690 O O . ARG A 1 84 ? 4.862 -1.329 -20.356 1.00 94.19 84 ARG A O 1
ATOM 697 N N . LEU A 1 85 ? 5.219 -0.381 -18.346 1.00 92.19 85 LEU A N 1
ATOM 698 C CA . LEU A 1 85 ? 6.498 0.245 -18.706 1.00 92.19 85 LEU A CA 1
ATOM 699 C C . LEU A 1 85 ? 7.610 -0.798 -18.841 1.00 92.19 85 LEU A C 1
ATOM 701 O O . LEU A 1 85 ? 8.345 -0.747 -19.827 1.00 92.19 85 LEU A O 1
ATOM 705 N N . LEU A 1 86 ? 7.686 -1.772 -17.929 1.00 93.44 86 LEU A N 1
ATOM 706 C CA . LEU A 1 86 ? 8.635 -2.883 -18.038 1.00 93.44 86 LEU A CA 1
ATOM 707 C C . LEU A 1 86 ? 8.454 -3.643 -19.357 1.00 93.44 86 LEU A C 1
ATOM 709 O O . LEU A 1 86 ? 9.418 -3.869 -20.086 1.00 93.44 86 LEU A O 1
ATOM 713 N N . ALA A 1 87 ? 7.211 -3.978 -19.710 1.00 91.75 87 ALA A N 1
ATOM 714 C CA . ALA A 1 87 ? 6.911 -4.698 -20.945 1.00 91.75 87 ALA A CA 1
ATOM 715 C C . ALA A 1 87 ? 7.350 -3.937 -22.211 1.00 91.75 87 ALA A C 1
ATOM 717 O O . ALA A 1 87 ? 7.729 -4.566 -23.199 1.00 91.75 87 ALA A O 1
ATOM 718 N N . LYS A 1 88 ? 7.304 -2.597 -22.199 1.00 89.62 88 LYS A N 1
ATOM 719 C CA . LYS A 1 88 ? 7.829 -1.753 -23.289 1.00 89.62 88 LYS A CA 1
ATOM 720 C C . LYS A 1 88 ? 9.355 -1.751 -23.309 1.00 89.62 88 LYS A C 1
ATOM 722 O O . LYS A 1 88 ? 9.944 -1.929 -24.371 1.00 89.62 88 LYS A O 1
ATOM 727 N N . LEU A 1 89 ? 9.983 -1.611 -22.140 1.00 89.00 89 LEU A N 1
ATOM 728 C CA . LEU A 1 89 ? 11.439 -1.632 -21.991 1.00 89.00 89 LEU A CA 1
ATOM 729 C C . LEU A 1 89 ? 12.035 -2.949 -22.518 1.00 89.00 89 LEU A C 1
ATOM 731 O O . LEU A 1 89 ? 12.997 -2.927 -23.278 1.00 89.00 89 LEU A O 1
ATOM 735 N N . MET A 1 90 ? 11.414 -4.088 -22.196 1.00 85.75 90 MET A N 1
ATOM 736 C CA . MET A 1 90 ? 11.837 -5.413 -22.676 1.00 85.75 90 MET A CA 1
ATOM 737 C C . MET A 1 90 ? 11.695 -5.604 -24.193 1.00 85.75 90 MET A C 1
ATOM 739 O O . MET A 1 90 ? 12.356 -6.468 -24.761 1.00 85.75 90 MET A O 1
ATOM 743 N N . LYS A 1 91 ? 10.831 -4.825 -24.852 1.00 87.19 91 LYS A N 1
ATOM 744 C CA . LYS A 1 91 ? 10.641 -4.848 -26.312 1.00 87.19 91 LYS A CA 1
ATOM 745 C C . LYS A 1 91 ? 11.555 -3.871 -27.052 1.00 87.19 91 LYS A C 1
ATOM 747 O O . LYS A 1 91 ? 11.431 -3.755 -28.266 1.00 87.19 91 LYS A O 1
ATOM 752 N N . GLU A 1 92 ? 12.429 -3.164 -26.332 1.00 77.81 92 GLU A N 1
ATOM 753 C CA . GLU A 1 92 ? 13.244 -2.063 -26.862 1.00 77.81 92 GLU A CA 1
ATOM 754 C C . GLU A 1 92 ? 12.396 -0.956 -27.528 1.00 77.81 92 GLU A C 1
ATOM 756 O O . GLU A 1 92 ? 12.868 -0.221 -28.400 1.00 77.81 92 GLU A O 1
ATOM 761 N N . ASP A 1 93 ? 11.130 -0.808 -27.108 1.00 72.81 93 ASP A N 1
ATOM 762 C CA . ASP A 1 93 ? 10.259 0.253 -27.609 1.00 72.81 93 ASP A CA 1
ATOM 763 C C . ASP A 1 93 ? 10.824 1.618 -27.192 1.00 72.81 93 ASP A C 1
ATOM 765 O O . ASP A 1 93 ? 11.132 1.876 -26.024 1.00 72.81 93 ASP A O 1
ATOM 769 N N . LYS A 1 94 ? 10.943 2.533 -28.161 1.00 67.06 94 LYS A N 1
ATOM 770 C CA . LYS A 1 94 ? 11.441 3.891 -27.910 1.00 67.06 94 LYS A CA 1
ATOM 771 C C . LYS A 1 94 ? 10.540 4.603 -26.895 1.00 67.06 94 LYS A C 1
ATOM 773 O O . LYS A 1 94 ? 9.334 4.704 -27.111 1.00 67.06 94 LYS A O 1
ATOM 778 N N . GLY A 1 95 ? 11.138 5.179 -25.849 1.00 68.19 95 GLY A N 1
ATOM 779 C CA . 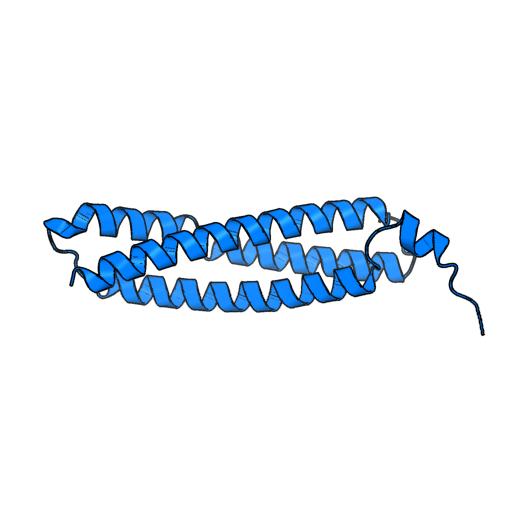GLY A 1 95 ? 10.458 6.126 -24.954 1.00 68.19 95 GLY A CA 1
ATOM 780 C C . GLY A 1 95 ? 10.495 5.818 -23.456 1.00 68.19 95 GLY A C 1
ATOM 781 O O . GLY A 1 95 ? 9.879 6.568 -22.708 1.00 68.19 95 GLY A O 1
ATOM 782 N N . VAL A 1 96 ? 11.186 4.762 -23.008 1.00 72.88 96 VAL A N 1
ATOM 783 C CA . VAL A 1 96 ? 11.440 4.500 -21.578 1.00 72.88 96 VAL A CA 1
ATOM 784 C C . VAL A 1 96 ? 12.886 4.050 -21.397 1.00 72.88 96 VAL A C 1
ATOM 786 O O . VAL A 1 96 ? 13.324 3.108 -22.056 1.00 72.88 96 VAL A O 1
ATOM 789 N N . SER A 1 97 ? 13.630 4.712 -20.516 1.00 83.75 97 SER A N 1
ATOM 790 C CA . SER A 1 97 ? 14.971 4.273 -20.114 1.00 83.75 97 SER A CA 1
ATOM 791 C C . SER A 1 97 ? 14.929 3.351 -18.886 1.00 83.75 97 SER A C 1
ATOM 793 O O . SER A 1 97 ? 14.044 3.463 -18.038 1.00 83.75 97 SER A O 1
ATOM 795 N N . ASP A 1 98 ? 15.924 2.464 -18.751 1.00 86.38 98 ASP A N 1
ATOM 796 C CA . ASP A 1 98 ? 16.107 1.628 -17.547 1.00 86.38 98 ASP A CA 1
ATOM 797 C C . ASP A 1 98 ? 16.209 2.486 -16.267 1.00 86.38 98 ASP A C 1
ATOM 799 O O . ASP A 1 98 ? 15.661 2.124 -15.228 1.00 86.38 98 ASP A O 1
ATOM 803 N N . GLY A 1 99 ? 16.814 3.677 -16.362 1.00 88.19 99 GLY A N 1
ATOM 804 C CA . GLY A 1 99 ? 16.892 4.640 -15.260 1.00 88.19 99 GLY A CA 1
ATOM 805 C C . GLY A 1 99 ? 15.522 5.148 -14.804 1.00 88.19 99 GLY A C 1
ATOM 806 O O . GLY A 1 99 ? 15.196 5.056 -13.622 1.00 88.19 99 GLY A O 1
ATOM 807 N N . GLU A 1 100 ? 14.686 5.618 -15.732 1.00 88.38 100 GLU A N 1
ATOM 808 C CA . GLU A 1 100 ? 13.328 6.095 -15.415 1.00 88.38 100 GLU A CA 1
ATOM 809 C C . GLU A 1 100 ? 12.451 4.983 -14.825 1.00 88.38 100 GLU A C 1
ATOM 811 O O . GLU A 1 100 ? 11.672 5.226 -13.894 1.00 88.38 100 GLU A O 1
ATOM 816 N N . TYR A 1 101 ? 12.596 3.753 -15.331 1.00 92.56 101 TYR A N 1
ATOM 817 C CA . TYR A 1 101 ? 11.919 2.581 -14.781 1.00 92.56 101 TYR A CA 1
ATOM 818 C C . TYR A 1 101 ? 12.335 2.337 -13.325 1.00 92.56 101 TYR A C 1
ATOM 820 O O . TYR A 1 101 ? 11.477 2.235 -12.445 1.00 92.56 101 TYR A O 1
ATOM 828 N N . ARG A 1 102 ? 13.640 2.328 -13.033 1.00 93.62 102 ARG A N 1
ATOM 829 C CA . ARG A 1 102 ? 14.164 2.122 -11.671 1.00 93.62 102 ARG A CA 1
ATOM 830 C C . ARG A 1 102 ? 13.750 3.226 -10.701 1.00 93.62 102 ARG A C 1
ATOM 832 O O . ARG A 1 102 ? 13.408 2.938 -9.556 1.00 93.62 102 ARG A O 1
ATOM 839 N N . GLU A 1 103 ? 13.713 4.477 -11.145 1.00 93.62 103 GLU A N 1
ATOM 840 C CA . GLU A 1 103 ? 13.208 5.589 -10.332 1.00 93.62 103 GLU A CA 1
ATOM 841 C C . GLU A 1 103 ? 11.709 5.456 -10.031 1.00 93.62 103 GLU A C 1
ATOM 843 O O . GLU A 1 103 ? 11.258 5.728 -8.914 1.00 93.62 103 GLU A O 1
ATOM 848 N N . SER A 1 104 ? 10.908 5.040 -11.017 1.00 94.81 104 SER A N 1
ATOM 849 C CA . SER A 1 104 ? 9.496 4.697 -10.807 1.00 94.81 104 SER A CA 1
ATOM 850 C C . SER A 1 104 ? 9.349 3.564 -9.786 1.00 94.81 104 SER A C 1
ATOM 852 O O . SER A 1 104 ? 8.576 3.708 -8.837 1.00 94.81 104 SER A O 1
ATOM 854 N N . HIS A 1 105 ? 10.157 2.510 -9.912 1.00 97.00 105 HIS A N 1
ATOM 855 C CA . HIS A 1 105 ? 10.155 1.374 -8.996 1.00 97.00 105 HIS A CA 1
ATOM 856 C C . HIS A 1 105 ? 10.447 1.807 -7.551 1.00 97.00 105 HIS A C 1
ATOM 858 O O . HIS A 1 105 ? 9.691 1.494 -6.632 1.00 97.00 105 HIS A O 1
ATOM 864 N N . GLN A 1 106 ? 11.489 2.619 -7.341 1.00 96.56 106 GLN A N 1
ATOM 865 C CA . GLN A 1 106 ? 11.835 3.119 -6.008 1.00 96.56 106 GLN A CA 1
ATOM 866 C C . GLN A 1 106 ? 10.726 3.998 -5.407 1.00 96.56 106 GLN A C 1
ATOM 868 O O . GLN A 1 106 ? 10.464 3.939 -4.203 1.00 96.56 106 GLN A O 1
ATOM 873 N N . ARG A 1 107 ? 10.045 4.809 -6.227 1.00 97.50 107 ARG A N 1
ATOM 874 C CA . ARG A 1 107 ? 8.894 5.607 -5.772 1.00 97.50 107 ARG A CA 1
ATOM 875 C C . ARG A 1 107 ? 7.733 4.723 -5.315 1.00 97.50 107 ARG A C 1
ATOM 877 O O . ARG A 1 107 ? 7.135 5.021 -4.280 1.00 97.50 107 ARG A O 1
ATOM 884 N N . LEU A 1 108 ? 7.434 3.648 -6.044 1.00 98.38 108 LEU A N 1
ATOM 885 C CA . LEU A 1 108 ? 6.411 2.672 -5.654 1.00 98.38 108 LEU A CA 1
ATOM 886 C C . LEU A 1 108 ? 6.782 1.953 -4.358 1.00 98.38 108 LEU A C 1
ATOM 888 O O . LEU A 1 108 ? 5.968 1.921 -3.434 1.00 98.38 108 LEU A O 1
ATOM 892 N N . LYS A 1 109 ? 8.031 1.497 -4.235 1.00 98.12 109 LYS A N 1
ATOM 893 C CA . LYS A 1 109 ? 8.555 0.871 -3.016 1.00 98.12 109 LYS A CA 1
ATOM 894 C C . LYS A 1 109 ? 8.345 1.742 -1.781 1.00 98.12 109 LYS A C 1
ATOM 896 O O . LYS A 1 109 ? 7.760 1.300 -0.794 1.00 98.12 109 LYS A O 1
ATOM 901 N N . ASN A 1 110 ? 8.721 3.018 -1.864 1.00 98.19 110 ASN A N 1
ATOM 902 C CA . ASN A 1 110 ? 8.541 3.964 -0.762 1.00 98.19 110 ASN A CA 1
ATOM 903 C C . ASN A 1 110 ? 7.055 4.136 -0.381 1.00 98.19 110 ASN A C 1
ATOM 905 O O . ASN A 1 110 ? 6.723 4.288 0.797 1.00 98.19 110 ASN A O 1
ATOM 909 N N . ARG A 1 111 ? 6.140 4.118 -1.363 1.00 97.44 111 ARG A N 1
ATOM 910 C CA . ARG A 1 111 ? 4.689 4.196 -1.112 1.00 97.44 111 ARG A CA 1
ATOM 911 C C . ARG A 1 111 ? 4.164 2.935 -0.430 1.00 97.44 111 ARG A C 1
ATOM 913 O O . ARG A 1 111 ? 3.433 3.059 0.553 1.00 97.44 111 ARG A O 1
ATOM 920 N N . ILE A 1 112 ? 4.575 1.757 -0.898 1.00 97.94 112 ILE A N 1
ATOM 921 C CA . ILE A 1 112 ? 4.247 0.460 -0.291 1.00 97.94 112 ILE A CA 1
ATOM 922 C C . ILE A 1 112 ? 4.703 0.423 1.170 1.00 97.94 112 ILE A C 1
ATOM 924 O O . ILE A 1 112 ? 3.907 0.134 2.064 1.00 97.94 112 ILE A O 1
ATOM 928 N N . GLU A 1 113 ? 5.952 0.791 1.449 1.00 97.69 113 GLU A N 1
ATOM 929 C CA . GLU A 1 113 ? 6.503 0.797 2.809 1.00 97.69 113 GLU A CA 1
ATOM 930 C C . GLU A 1 113 ? 5.762 1.767 3.738 1.00 97.69 113 GLU A C 1
ATOM 932 O O . GLU A 1 113 ? 5.478 1.436 4.899 1.00 97.69 113 GLU A O 1
ATOM 937 N N . LYS A 1 114 ? 5.394 2.948 3.225 1.00 96.12 114 LYS A N 1
ATOM 938 C CA . LYS A 1 114 ? 4.622 3.942 3.976 1.00 96.12 114 LYS A CA 1
ATOM 939 C C . LYS A 1 114 ? 3.227 3.422 4.325 1.00 96.12 114 LYS A C 1
ATOM 941 O O . LYS A 1 114 ? 2.848 3.470 5.494 1.00 96.12 114 LYS A O 1
ATOM 946 N N . ILE A 1 115 ? 2.487 2.887 3.352 1.00 95.50 115 ILE A N 1
ATOM 947 C CA . ILE A 1 115 ? 1.136 2.345 3.578 1.00 95.50 115 ILE A CA 1
ATOM 948 C C . ILE A 1 115 ? 1.186 1.143 4.527 1.00 95.50 115 ILE A C 1
ATOM 950 O O . ILE A 1 115 ? 0.407 1.086 5.479 1.00 95.50 115 ILE A O 1
ATOM 954 N N . ASN A 1 116 ? 2.153 0.237 4.354 1.00 96.38 116 ASN A N 1
ATOM 955 C CA . ASN A 1 116 ? 2.365 -0.897 5.255 1.00 96.38 116 ASN A CA 1
ATOM 956 C C . ASN A 1 116 ? 2.590 -0.442 6.705 1.00 96.38 116 ASN A C 1
ATOM 958 O O . ASN A 1 116 ? 2.033 -1.007 7.649 1.00 96.38 116 ASN A O 1
ATOM 962 N N . SER A 1 117 ? 3.403 0.598 6.895 1.00 95.00 117 SER A N 1
ATOM 963 C CA . SER A 1 117 ? 3.677 1.166 8.217 1.00 95.00 117 SER A CA 1
ATOM 964 C C . SER A 1 117 ? 2.417 1.769 8.841 1.00 95.00 117 SER A C 1
ATOM 966 O O . SER A 1 117 ? 2.134 1.499 10.012 1.00 95.00 117 SER A O 1
ATOM 968 N N . SER A 1 118 ? 1.616 2.497 8.057 1.00 92.81 118 SER A N 1
ATOM 969 C CA . SER A 1 118 ? 0.325 3.041 8.496 1.00 92.81 118 SER A CA 1
ATOM 970 C C . SER A 1 118 ? -0.670 1.939 8.874 1.00 92.81 118 SER A C 1
ATOM 972 O O . SER A 1 118 ? -1.264 1.999 9.949 1.00 92.81 118 SER A O 1
ATOM 974 N N . LEU A 1 119 ? -0.798 0.880 8.067 1.00 94.50 119 LEU A N 1
ATOM 975 C CA . LEU A 1 119 ? -1.665 -0.267 8.369 1.00 94.50 119 LEU A CA 1
ATOM 976 C C . LEU A 1 119 ? -1.222 -1.015 9.629 1.00 94.50 119 LEU A C 1
ATOM 978 O O . LEU A 1 119 ? -2.055 -1.425 10.439 1.00 94.50 119 LEU A O 1
ATOM 982 N N . LYS A 1 120 ? 0.087 -1.181 9.840 1.00 94.50 120 LYS A N 1
ATOM 983 C CA . LYS A 1 120 ? 0.622 -1.768 11.079 1.00 94.50 120 LYS A CA 1
ATOM 984 C C . LYS A 1 120 ? 0.307 -0.900 12.296 1.00 94.50 120 LYS A C 1
ATOM 986 O O . LYS A 1 120 ? -0.075 -1.442 13.334 1.00 94.50 120 LYS A O 1
ATOM 991 N N . ALA A 1 121 ? 0.461 0.419 12.187 1.00 92.19 121 ALA A N 1
ATOM 992 C CA . ALA A 1 121 ? 0.119 1.349 13.261 1.00 92.19 121 ALA A CA 1
ATOM 993 C C . ALA A 1 121 ? -1.385 1.314 13.572 1.00 92.19 121 ALA A C 1
ATOM 995 O O . ALA A 1 121 ? -1.760 1.180 14.738 1.00 92.19 121 ALA A O 1
ATOM 996 N N . PHE A 1 122 ? -2.229 1.324 12.538 1.00 93.62 122 PHE A N 1
ATOM 997 C CA . PHE A 1 122 ? -3.675 1.167 12.662 1.00 93.62 122 PHE A CA 1
ATOM 998 C C . PHE A 1 122 ? -4.045 -0.137 13.380 1.00 93.62 122 PHE A C 1
ATOM 1000 O O . PHE A 1 122 ? -4.757 -0.107 14.380 1.00 93.62 122 PHE A O 1
ATOM 1007 N N . LYS A 1 123 ? -3.506 -1.284 12.940 1.00 94.50 123 LYS A N 1
ATOM 1008 C CA . LYS A 1 123 ? -3.769 -2.590 13.570 1.00 94.50 123 LYS A CA 1
ATOM 1009 C C . LYS A 1 123 ? -3.395 -2.607 15.051 1.00 94.50 123 LYS A C 1
ATOM 1011 O O . LYS A 1 123 ? -4.148 -3.140 15.860 1.00 94.50 123 LYS A O 1
ATOM 1016 N N . LYS A 1 124 ? -2.271 -1.989 15.433 1.00 92.81 124 LYS A N 1
ATOM 1017 C CA . LYS A 1 124 ? -1.878 -1.860 16.848 1.00 92.81 124 LYS A CA 1
ATOM 1018 C C . LYS A 1 124 ? -2.907 -1.074 17.659 1.00 92.81 124 LYS A C 1
ATOM 1020 O O . LYS A 1 124 ? -3.290 -1.534 18.730 1.00 92.81 124 LYS A O 1
ATOM 1025 N N . GLN A 1 125 ? -3.368 0.069 17.147 1.00 90.31 125 GLN A N 1
ATOM 1026 C CA . GLN A 1 125 ? -4.419 0.850 17.805 1.00 90.31 125 GLN A CA 1
ATOM 1027 C C . GLN A 1 125 ? -5.716 0.040 17.905 1.00 90.31 125 GLN A C 1
ATOM 1029 O O . GLN A 1 125 ? -6.308 -0.043 18.977 1.00 90.31 125 GLN A O 1
ATOM 1034 N N . LEU A 1 126 ? -6.111 -0.635 16.824 1.00 91.19 126 LEU A N 1
ATOM 1035 C CA . LEU A 1 126 ? -7.322 -1.448 16.790 1.00 91.19 126 LEU A CA 1
ATOM 1036 C C . LEU A 1 126 ? -7.266 -2.578 17.823 1.00 91.19 126 LEU A C 1
ATOM 1038 O O . LEU A 1 126 ? -8.246 -2.813 18.522 1.00 91.19 126 LEU A O 1
ATOM 1042 N N . PHE A 1 127 ? -6.130 -3.264 17.960 1.00 90.19 127 PHE A N 1
ATOM 1043 C CA . PHE A 1 127 ? -5.972 -4.313 18.967 1.00 90.19 127 PHE A CA 1
ATOM 1044 C C . PHE A 1 127 ? -6.062 -3.777 20.390 1.00 90.19 127 PHE A C 1
ATOM 1046 O O . PHE A 1 127 ? -6.635 -4.452 21.239 1.00 90.19 127 PHE A O 1
ATOM 1053 N N . SER A 1 128 ? -5.527 -2.587 20.658 1.00 86.31 128 SER A N 1
ATOM 1054 C CA . SER A 1 128 ? -5.679 -1.950 21.966 1.00 86.31 128 SER A CA 1
ATOM 1055 C C . SER A 1 128 ? -7.144 -1.596 22.246 1.00 86.31 128 SER A C 1
ATOM 1057 O O . SER A 1 128 ? -7.636 -1.944 23.311 1.00 86.31 128 SER A O 1
ATOM 1059 N N . PHE A 1 129 ? -7.860 -1.031 21.266 1.00 84.44 129 PHE A N 1
ATOM 1060 C CA . PHE A 1 129 ? -9.291 -0.709 21.380 1.00 84.44 129 PHE A CA 1
ATOM 1061 C C . PHE A 1 129 ? -10.158 -1.958 21.567 1.00 84.44 129 PHE A C 1
ATOM 1063 O O . PHE A 1 129 ? -11.145 -1.947 22.285 1.00 84.44 129 PHE A O 1
ATOM 1070 N N . VAL A 1 130 ? -9.808 -3.070 20.917 1.00 83.94 130 VAL A N 1
ATOM 1071 C CA . VAL A 1 130 ? -10.552 -4.327 21.081 1.00 83.94 130 VAL A CA 1
ATOM 1072 C C . VAL A 1 130 ? -10.262 -4.997 22.430 1.00 83.94 130 VAL A C 1
ATOM 1074 O O . VAL A 1 130 ? -11.105 -5.752 22.895 1.00 83.94 130 VAL A O 1
ATOM 1077 N N . LYS A 1 131 ? -9.100 -4.744 23.046 1.00 79.44 131 LYS A N 1
ATOM 1078 C CA . LYS A 1 131 ? -8.714 -5.293 24.359 1.00 79.44 131 LYS A CA 1
ATOM 1079 C C . LYS A 1 131 ? -9.220 -4.480 25.550 1.00 79.44 131 LYS A C 1
ATOM 1081 O O . LYS A 1 131 ? -9.229 -5.024 26.647 1.00 79.44 131 LYS A O 1
ATOM 1086 N N . SER A 1 132 ? -9.528 -3.194 25.363 1.00 66.12 132 SER A N 1
ATOM 1087 C CA . SER A 1 132 ? -10.143 -2.362 26.407 1.00 66.12 132 SER A CA 1
ATOM 1088 C C . SER A 1 132 ? -11.636 -2.650 26.594 1.00 66.12 132 SER A C 1
ATOM 1090 O O . SER A 1 132 ? -12.215 -2.189 27.572 1.00 66.12 132 SER A O 1
ATOM 1092 N N . LEU A 1 133 ? -12.224 -3.438 25.687 1.00 58.69 133 LEU A N 1
ATOM 1093 C CA . LEU A 1 133 ? -13.562 -4.025 25.794 1.00 58.69 133 LEU A CA 1
ATOM 1094 C C . LEU A 1 133 ? -13.566 -5.262 26.698 1.00 58.69 133 LEU A C 1
ATOM 1096 O O . LEU A 1 133 ? -14.590 -5.457 27.388 1.00 58.69 133 LEU A O 1
#

Foldseek 3Di:
DDDPPVVVCVVLDHDLVVLVVVLVVLLVVLVVVLVVLVVLVVVLVVDDDDPVCVVLSVVLVVLSVVVDPVLSVVLNVLSVVLVVLSVCVVVVNPDDDSVNSVVSSVVSVVVSVVSVVSVVVSVVSVVVSVVVD

Secondary structure (DSSP, 8-state):
-----HHHHHHH-S-HHHHHHHHHHHHHHHHHHHHHHHHHHHHHHT-PPPTTTHHHHHHHHHHHHHS-HHHHHHHHHHHHHHHHHHHHHTTT-TT--HHHHHHHHHHHHHHHHHHHHHHHHHHHHHHHHHH--